Protein AF-M2P7F8-F1 (afdb_monomer_lite)

pLDDT: mean 78.41, std 10.74, range [40.22, 91.38]

Sequence (79 aa):
VFMQENEQEFEVIALMAKDFLAIPGASVAVERLFSGSRHACADTRCSMKAATITELMCAREWIREGLLVVAGLPPIHRV

Foldseek 3Di:
DVLVVCCVVCVPVSVVCCVVVVDDPDCVVVVVLVVVCCVVPDPPPDPDDPVRSVVVSVVVVCLVVVVDDDPPDDRDDDD

Organism: Ceriporiopsis subvermispora (strain B) (NCBI:txid914234)

Radius of gyration: 17.98 Å; chains: 1; bounding box: 36×27×43 Å

Secondary structure (DSSP, 8-state):
-HHHHTTTT-HHHHHHHHHHHHS-SSTHHHHHHHHHTHHHHSTTT----HHHHHHHHHHHHHHHTT-S--TTPPP----

Structure (mmCIF, N/CA/C/O backbone)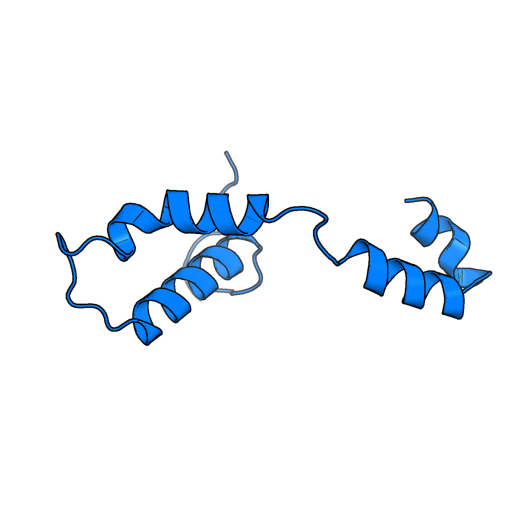:
data_AF-M2P7F8-F1
#
_entry.id   AF-M2P7F8-F1
#
loop_
_atom_site.group_PDB
_atom_site.id
_atom_site.type_symbol
_atom_site.label_atom_id
_atom_site.label_alt_id
_atom_site.label_comp_id
_atom_site.label_asym_id
_atom_site.label_entity_id
_atom_site.label_seq_id
_atom_site.pdbx_PDB_ins_code
_atom_site.Cartn_x
_atom_site.Cartn_y
_atom_site.Cartn_z
_atom_site.occupancy
_atom_site.B_iso_or_equiv
_atom_site.auth_seq_id
_atom_site.auth_comp_id
_atom_site.auth_asym_id
_atom_site.auth_atom_id
_atom_site.pdbx_PDB_model_num
ATOM 1 N N . VAL A 1 1 ? -15.740 -2.432 11.122 1.00 64.06 1 VAL A N 1
ATOM 2 C CA . VAL A 1 1 ? -17.130 -2.547 11.615 1.00 64.06 1 VAL A CA 1
ATOM 3 C C . VAL A 1 1 ? -17.295 -1.796 12.930 1.00 64.06 1 VAL A C 1
ATOM 5 O O . VAL A 1 1 ? -17.774 -0.682 12.859 1.00 64.06 1 VAL A O 1
ATOM 8 N N . PHE A 1 2 ? -16.751 -2.261 14.063 1.00 72.06 2 PHE A N 1
ATOM 9 C CA . PHE A 1 2 ? -16.899 -1.566 15.361 1.00 72.06 2 PHE A CA 1
ATOM 10 C C . PHE A 1 2 ? -16.534 -0.063 15.351 1.00 72.06 2 PHE A C 1
ATOM 12 O O . PHE A 1 2 ? -17.308 0.771 15.810 1.00 72.06 2 PHE A O 1
ATOM 19 N N . MET A 1 3 ? -15.384 0.308 14.768 1.00 68.00 3 MET A N 1
ATOM 20 C CA . MET A 1 3 ? -14.962 1.718 14.664 1.00 68.00 3 MET A CA 1
ATOM 21 C C . MET A 1 3 ? -15.806 2.546 13.677 1.00 68.00 3 MET A C 1
ATOM 23 O O . MET A 1 3 ? -15.822 3.763 13.783 1.00 68.00 3 MET A O 1
ATOM 27 N N . GLN A 1 4 ? -16.501 1.909 12.726 1.00 70.19 4 GLN A N 1
ATOM 28 C CA . GLN A 1 4 ? -17.429 2.604 11.818 1.00 70.19 4 GLN A CA 1
ATOM 29 C C . GLN A 1 4 ? -18.769 2.891 12.498 1.00 70.19 4 GLN A C 1
ATOM 31 O O . GLN A 1 4 ? -19.390 3.906 12.216 1.00 70.19 4 GLN A O 1
ATOM 36 N N . GLU A 1 5 ? -19.211 2.011 13.394 1.00 79.19 5 GLU A N 1
ATOM 37 C CA . GLU A 1 5 ? -20.487 2.158 14.103 1.00 79.19 5 GLU A CA 1
ATOM 38 C C . GLU A 1 5 ? -20.434 3.257 15.174 1.00 79.19 5 GLU A C 1
ATOM 40 O O . GLU A 1 5 ? -21.452 3.876 15.459 1.00 79.19 5 GLU A O 1
ATOM 45 N N . ASN A 1 6 ? -19.247 3.541 15.723 1.00 78.06 6 ASN A N 1
ATOM 46 C CA . ASN A 1 6 ? -19.048 4.506 16.813 1.00 78.06 6 ASN A CA 1
ATOM 47 C C . ASN A 1 6 ? -18.298 5.780 16.372 1.00 78.06 6 ASN A C 1
ATOM 49 O O . ASN A 1 6 ? -17.837 6.558 17.206 1.00 78.06 6 ASN A O 1
ATOM 53 N N . GLU A 1 7 ? -18.164 6.005 15.061 1.00 78.69 7 GLU A N 1
ATOM 54 C CA . GLU A 1 7 ? -17.398 7.130 14.506 1.00 78.69 7 GLU A CA 1
ATOM 55 C C . GLU A 1 7 ? -17.982 8.497 14.899 1.00 78.69 7 GLU A C 1
ATOM 57 O O . GLU A 1 7 ? -17.231 9.436 15.141 1.00 78.69 7 GLU A O 1
ATOM 62 N N . GLN A 1 8 ? -19.310 8.599 15.021 1.00 79.88 8 GLN A N 1
ATOM 63 C CA . GLN A 1 8 ? -19.980 9.854 15.384 1.00 79.88 8 GLN A CA 1
ATOM 64 C C . GLN A 1 8 ? -19.791 10.243 16.855 1.00 79.88 8 GLN A C 1
ATOM 66 O O . GLN A 1 8 ? -19.846 11.425 17.182 1.00 79.88 8 GLN A O 1
ATOM 71 N N . GLU A 1 9 ? -19.574 9.267 17.738 1.00 86.44 9 GLU A N 1
ATOM 72 C CA . GLU A 1 9 ? -19.405 9.507 19.175 1.00 86.44 9 GLU A CA 1
ATOM 73 C C . GLU A 1 9 ? -17.938 9.799 19.530 1.00 86.44 9 GLU A C 1
ATOM 75 O O . GLU A 1 9 ? -17.654 10.560 20.455 1.00 86.44 9 GLU A O 1
ATOM 80 N N . PHE A 1 10 ? -16.995 9.254 18.752 1.00 83.69 10 PHE A N 1
ATOM 81 C CA . PHE A 1 10 ? -15.560 9.365 19.016 1.00 83.69 10 PHE A CA 1
ATOM 82 C C . PHE A 1 10 ? -14.746 9.695 17.761 1.00 83.69 10 PHE A C 1
ATOM 84 O O . PHE A 1 10 ? -13.807 8.976 17.423 1.00 83.69 10 PHE A O 1
ATOM 91 N N . GLU A 1 11 ? -15.064 10.803 17.093 1.00 86.06 11 GLU A N 1
ATOM 92 C CA . GLU A 1 11 ? -14.446 11.212 15.820 1.00 86.06 11 GLU A CA 1
ATOM 93 C C . GLU A 1 11 ? -12.904 11.176 15.856 1.00 86.06 11 GLU A C 1
ATOM 95 O O . GLU A 1 11 ? -12.265 10.550 15.012 1.00 86.06 11 GLU A O 1
ATOM 100 N N . VAL A 1 12 ? -12.285 11.766 16.886 1.00 88.50 12 VAL A N 1
ATOM 101 C CA . VAL A 1 12 ? -10.815 11.828 17.007 1.00 88.50 12 VAL A CA 1
ATOM 102 C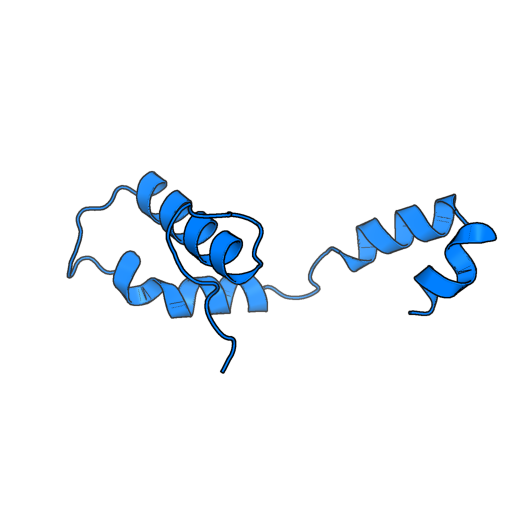 C . VAL A 1 12 ? -10.196 10.438 17.194 1.00 88.50 12 VAL A C 1
ATOM 104 O O . VAL A 1 12 ? -9.184 10.116 16.574 1.00 88.50 12 VAL A O 1
ATOM 107 N N . ILE A 1 13 ? -10.806 9.588 18.024 1.00 88.81 13 ILE A N 1
ATOM 108 C CA . ILE A 1 13 ? -10.302 8.230 18.283 1.00 88.81 13 ILE A CA 1
ATOM 109 C C . ILE A 1 13 ? -10.520 7.348 17.054 1.00 88.81 13 ILE A C 1
ATOM 111 O O . ILE A 1 13 ? -9.654 6.541 16.719 1.00 88.81 13 ILE A O 1
ATOM 115 N N . AL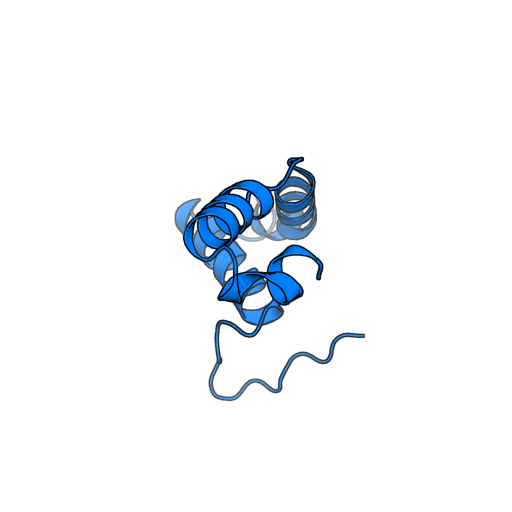A A 1 14 ? -11.644 7.518 16.359 1.00 86.69 14 ALA A N 1
ATOM 116 C CA . ALA A 1 14 ? -11.949 6.802 15.131 1.00 86.69 14 ALA A CA 1
ATOM 117 C C . ALA A 1 14 ? -10.939 7.138 14.024 1.00 86.69 14 ALA A C 1
ATOM 119 O O . ALA A 1 14 ? -10.477 6.226 13.338 1.00 86.69 14 ALA A O 1
ATOM 120 N N . LEU A 1 15 ? -10.534 8.407 13.894 1.00 87.81 15 LEU A N 1
ATOM 121 C CA . LEU A 1 15 ? -9.467 8.822 12.977 1.00 87.81 15 LEU A CA 1
ATOM 122 C C . LEU A 1 15 ? -8.130 8.160 13.329 1.00 87.81 15 LEU A C 1
ATOM 124 O O . LEU A 1 15 ? -7.534 7.504 12.477 1.00 87.81 15 LEU A O 1
ATOM 128 N N . MET A 1 16 ? -7.709 8.221 14.596 1.00 91.38 16 MET A N 1
ATOM 129 C CA . MET A 1 16 ? -6.473 7.559 15.033 1.00 91.38 16 MET A CA 1
ATOM 130 C C . MET A 1 16 ? -6.522 6.045 14.788 1.00 91.38 16 MET A C 1
ATOM 132 O O . MET A 1 16 ? -5.567 5.458 14.285 1.00 91.38 16 MET A O 1
ATOM 136 N N . ALA A 1 17 ? -7.642 5.396 15.106 1.00 89.88 17 ALA A N 1
ATOM 137 C CA . ALA A 1 17 ? -7.815 3.966 14.886 1.00 89.88 17 ALA A CA 1
ATOM 138 C C . ALA A 1 17 ? -7.729 3.598 13.399 1.00 89.88 17 ALA A C 1
ATOM 140 O O . ALA A 1 17 ? -7.137 2.569 13.074 1.00 89.88 17 ALA A O 1
ATOM 141 N N . LYS A 1 18 ? -8.276 4.424 12.497 1.00 87.62 18 LYS A N 1
ATOM 142 C CA . LYS A 1 18 ? -8.139 4.229 11.046 1.00 87.62 18 LYS A CA 1
ATOM 143 C C . LYS A 1 18 ? -6.675 4.292 10.619 1.00 87.62 18 LYS A C 1
ATOM 145 O O . LYS A 1 18 ? -6.240 3.394 9.902 1.00 87.62 18 LYS A O 1
ATOM 150 N N . ASP A 1 19 ? -5.916 5.264 11.115 1.00 90.00 19 ASP A N 1
ATOM 151 C CA . ASP A 1 19 ? -4.491 5.391 10.797 1.00 90.00 19 ASP A CA 1
ATOM 152 C C . ASP A 1 19 ? -3.682 4.182 11.289 1.00 90.00 19 ASP A C 1
ATOM 154 O O . ASP A 1 19 ? -2.900 3.607 10.532 1.00 90.00 19 ASP A O 1
ATOM 158 N N . PHE A 1 20 ? -3.903 3.734 12.530 1.00 88.62 20 PHE A N 1
ATOM 159 C CA . PHE A 1 20 ? -3.186 2.581 13.087 1.00 88.62 20 PHE A CA 1
ATOM 160 C C . PHE A 1 20 ? -3.568 1.257 12.420 1.00 88.62 20 PHE A C 1
ATOM 162 O O . PHE A 1 20 ? -2.698 0.430 12.150 1.00 88.62 20 PHE A O 1
ATOM 169 N N . LEU A 1 21 ? -4.857 1.040 12.151 1.00 86.94 21 LEU A N 1
ATOM 170 C CA . LEU A 1 21 ? -5.351 -0.211 11.565 1.00 86.94 21 LEU A CA 1
ATOM 171 C C . LEU A 1 21 ? -5.107 -0.301 10.054 1.00 86.94 21 LEU A C 1
ATOM 173 O O . LEU A 1 21 ? -5.147 -1.401 9.503 1.00 86.94 21 LEU A O 1
ATOM 177 N N . ALA A 1 22 ? -4.842 0.822 9.383 1.00 87.56 22 ALA A N 1
ATOM 178 C CA . ALA A 1 22 ? -4.413 0.832 7.988 1.00 87.56 22 ALA A CA 1
ATOM 179 C C . ALA A 1 22 ? -2.987 0.284 7.808 1.00 87.56 22 ALA A C 1
ATOM 181 O O . ALA A 1 22 ? -2.636 -0.150 6.709 1.00 87.56 22 ALA A O 1
ATOM 182 N N . ILE A 1 23 ? -2.168 0.273 8.867 1.00 87.31 23 ILE A N 1
ATOM 183 C CA . ILE A 1 23 ? -0.816 -0.283 8.820 1.00 87.31 23 ILE A CA 1
ATOM 184 C C . ILE A 1 23 ? -0.925 -1.814 8.755 1.00 87.31 23 ILE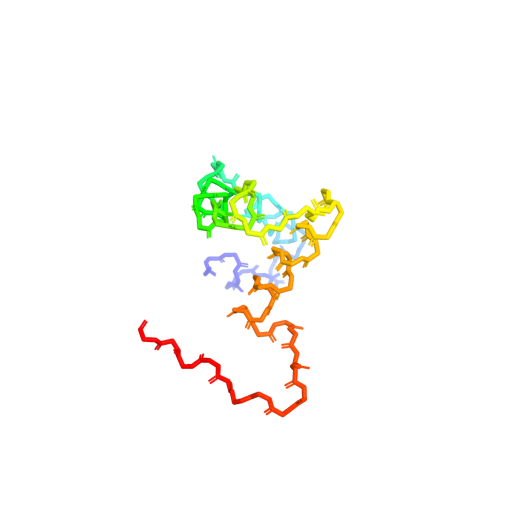 A C 1
ATOM 186 O O . ILE A 1 23 ? -1.422 -2.443 9.693 1.00 87.31 23 ILE A O 1
ATOM 190 N N . PRO A 1 24 ? -0.447 -2.459 7.679 1.00 84.06 24 PRO A N 1
ATOM 191 C CA . PRO A 1 24 ? -0.472 -3.909 7.596 1.00 84.06 24 PRO A CA 1
ATOM 192 C C . PRO A 1 24 ? 0.450 -4.505 8.667 1.00 84.06 24 PRO A C 1
ATOM 194 O O . PRO A 1 24 ? 1.641 -4.209 8.712 1.00 84.06 24 PRO A O 1
ATOM 197 N N . GLY A 1 25 ? -0.083 -5.399 9.504 1.00 85.69 25 GLY A N 1
ATOM 198 C CA . GLY A 1 25 ? 0.688 -6.070 10.561 1.00 85.69 25 GLY A CA 1
ATOM 199 C C . GLY A 1 25 ? 1.745 -7.067 10.059 1.00 85.69 25 GLY A C 1
ATOM 200 O O . GLY A 1 25 ? 2.476 -7.634 10.865 1.00 85.69 25 GLY A O 1
ATOM 201 N N . ALA A 1 26 ? 1.822 -7.311 8.746 1.00 85.62 26 ALA A N 1
ATOM 202 C CA . ALA A 1 26 ? 2.805 -8.194 8.130 1.00 85.62 26 ALA A CA 1
ATOM 203 C C . ALA A 1 26 ? 3.128 -7.774 6.686 1.00 85.62 26 ALA A C 1
ATOM 205 O O . ALA A 1 26 ? 2.296 -7.197 5.984 1.00 85.62 26 ALA A O 1
ATOM 206 N N . SER A 1 27 ? 4.312 -8.158 6.201 1.00 82.44 27 SER A N 1
ATOM 207 C CA . SER A 1 27 ? 4.788 -7.913 4.829 1.00 82.44 27 SER A CA 1
ATOM 208 C C . SER A 1 27 ? 4.103 -8.759 3.748 1.00 82.44 27 SER A C 1
ATOM 210 O O . SER A 1 27 ? 4.444 -8.637 2.573 1.00 82.44 27 SER A O 1
ATOM 212 N N . VAL A 1 28 ? 3.109 -9.580 4.106 1.00 81.69 28 VAL A N 1
ATOM 213 C CA . VAL A 1 28 ? 2.481 -10.577 3.219 1.00 81.69 28 VAL A CA 1
ATOM 214 C C . VAL A 1 28 ? 1.938 -9.958 1.928 1.00 81.69 28 VAL A C 1
ATOM 216 O O . VAL A 1 28 ? 2.021 -10.571 0.863 1.00 81.69 28 VAL A O 1
ATOM 219 N N . ALA A 1 29 ? 1.398 -8.738 1.989 1.00 79.44 29 ALA A N 1
ATOM 220 C CA . ALA A 1 29 ? 0.912 -8.030 0.804 1.00 79.44 29 ALA A CA 1
ATOM 221 C C . ALA A 1 29 ? 2.045 -7.734 -0.195 1.00 79.44 29 ALA A C 1
ATOM 223 O O . ALA A 1 29 ? 1.906 -7.978 -1.395 1.00 79.44 29 ALA A O 1
ATOM 224 N N . VAL A 1 30 ? 3.190 -7.278 0.314 1.00 81.69 30 VAL A N 1
ATOM 225 C CA . VAL A 1 30 ? 4.383 -6.953 -0.475 1.00 81.69 30 VAL A CA 1
ATOM 226 C C . VAL A 1 30 ? 5.025 -8.229 -1.026 1.00 81.69 30 VAL A C 1
ATOM 228 O O . VAL A 1 30 ? 5.377 -8.290 -2.203 1.00 81.69 30 VAL A O 1
ATOM 231 N N . GLU A 1 31 ? 5.096 -9.291 -0.225 1.00 83.94 31 GLU A N 1
ATOM 232 C CA . GLU A 1 31 ? 5.621 -10.596 -0.648 1.00 83.94 31 GLU A CA 1
ATOM 233 C C . GLU A 1 31 ? 4.777 -11.227 -1.762 1.00 83.94 31 GLU A C 1
ATOM 235 O O . GLU A 1 31 ? 5.318 -11.737 -2.746 1.00 83.94 31 GLU A O 1
ATOM 240 N N . ARG A 1 32 ? 3.444 -11.145 -1.665 1.00 84.69 32 ARG A N 1
ATOM 241 C CA . ARG A 1 32 ? 2.534 -11.578 -2.740 1.00 84.69 32 ARG A CA 1
ATOM 242 C C . ARG A 1 32 ? 2.737 -10.763 -4.014 1.00 84.69 32 ARG A C 1
ATOM 244 O O . ARG A 1 32 ? 2.764 -11.332 -5.108 1.00 84.69 32 ARG A O 1
ATOM 251 N N . LEU A 1 33 ? 2.900 -9.449 -3.874 1.00 84.38 33 LEU A N 1
ATOM 252 C CA . LEU A 1 33 ? 3.144 -8.533 -4.985 1.00 84.38 33 LEU A CA 1
ATOM 253 C C . LEU A 1 33 ? 4.456 -8.865 -5.716 1.00 84.38 33 LEU A C 1
ATOM 255 O O . LEU A 1 33 ? 4.433 -8.940 -6.950 1.00 84.38 33 LEU A O 1
ATOM 259 N N . PHE A 1 34 ? 5.537 -9.161 -4.984 1.00 81.25 34 PHE A N 1
ATOM 260 C CA . PHE A 1 34 ? 6.822 -9.592 -5.551 1.00 81.25 34 PHE A CA 1
ATOM 261 C C . PHE A 1 34 ? 6.803 -11.014 -6.119 1.00 81.25 34 PHE A C 1
ATOM 263 O O . PHE A 1 34 ? 7.395 -11.277 -7.166 1.00 81.25 34 PHE A O 1
ATOM 270 N N . SER A 1 35 ? 6.091 -11.940 -5.476 1.00 83.69 35 SER A N 1
ATOM 271 C CA . SER A 1 35 ? 5.926 -13.304 -5.990 1.00 83.69 35 SER A CA 1
ATOM 272 C C . SER A 1 35 ? 5.245 -13.297 -7.365 1.00 83.69 35 SER A C 1
ATOM 274 O O . SER A 1 35 ? 5.731 -13.916 -8.315 1.00 83.69 35 SER A O 1
ATOM 276 N N . GLY A 1 36 ? 4.175 -12.506 -7.513 1.00 79.94 36 GLY A N 1
ATOM 277 C CA . GLY A 1 36 ? 3.450 -12.352 -8.777 1.00 79.94 36 GLY A CA 1
ATOM 278 C C . GLY A 1 36 ? 4.171 -11.508 -9.836 1.00 79.94 36 GLY A C 1
ATOM 279 O O . GLY A 1 36 ? 3.774 -11.528 -10.999 1.00 79.94 36 GLY A O 1
ATOM 280 N N . SER A 1 37 ? 5.218 -10.756 -9.479 1.00 77.62 37 SER A N 1
ATOM 281 C CA . SER A 1 37 ? 6.001 -9.951 -10.430 1.00 77.62 37 SER A CA 1
ATOM 282 C C . SER A 1 37 ? 7.283 -10.617 -10.908 1.00 77.62 37 SER A C 1
ATOM 284 O O . SER A 1 37 ? 8.024 -9.999 -11.672 1.00 77.62 37 SER A O 1
ATOM 286 N N . ARG A 1 38 ? 7.530 -11.884 -10.551 1.00 78.06 38 ARG A N 1
ATOM 287 C CA . ARG A 1 38 ? 8.731 -12.623 -10.969 1.00 78.06 38 ARG A CA 1
ATOM 288 C C . ARG A 1 38 ? 9.023 -12.488 -12.465 1.00 78.06 38 ARG A C 1
ATOM 290 O O . ARG A 1 38 ? 10.171 -12.297 -12.822 1.00 78.06 38 ARG A O 1
ATOM 297 N N . HIS A 1 39 ? 8.016 -12.543 -13.334 1.00 76.44 39 HIS A N 1
ATOM 298 C CA . HIS A 1 39 ? 8.216 -12.414 -14.784 1.00 76.44 39 HIS A CA 1
ATOM 299 C C . HIS A 1 39 ? 8.536 -10.989 -15.257 1.00 76.44 39 HIS A C 1
ATOM 301 O O . HIS A 1 39 ? 9.187 -10.839 -16.284 1.00 76.44 39 HIS A O 1
ATOM 307 N N . ALA A 1 40 ? 8.096 -9.965 -14.523 1.00 73.69 40 ALA A N 1
ATOM 308 C CA . ALA A 1 40 ? 8.428 -8.567 -14.801 1.00 73.69 40 ALA A CA 1
ATOM 309 C C . ALA A 1 40 ? 9.821 -8.194 -14.269 1.00 73.69 40 ALA A C 1
ATOM 311 O O . ALA A 1 40 ? 10.502 -7.370 -14.870 1.00 73.69 40 ALA A O 1
ATOM 312 N N . CYS A 1 41 ? 10.244 -8.816 -13.163 1.00 70.50 41 CYS A N 1
ATOM 313 C CA . CYS A 1 41 ? 11.562 -8.618 -12.559 1.00 70.50 41 CYS A CA 1
ATOM 314 C C . CYS A 1 41 ? 12.638 -9.573 -13.106 1.00 70.50 41 CYS A C 1
ATOM 316 O O . CYS A 1 41 ? 13.821 -9.352 -12.867 1.00 70.50 41 CYS A O 1
ATOM 318 N N . ALA A 1 42 ? 12.253 -10.654 -13.789 1.00 69.19 42 ALA A N 1
ATOM 319 C CA . ALA A 1 42 ? 13.195 -11.599 -14.374 1.00 69.19 42 ALA A CA 1
ATOM 320 C C . ALA A 1 42 ? 13.761 -11.064 -15.692 1.00 69.19 42 ALA A C 1
ATOM 322 O O . ALA A 1 42 ? 13.025 -10.672 -16.595 1.00 69.19 42 ALA A O 1
ATOM 323 N N . ASP A 1 43 ? 15.075 -11.200 -15.839 1.00 62.28 43 ASP A N 1
ATOM 324 C CA . ASP A 1 43 ? 15.889 -10.757 -16.982 1.00 62.28 43 ASP A CA 1
ATOM 325 C C . ASP A 1 43 ? 15.536 -11.442 -18.326 1.00 62.28 43 ASP A C 1
ATOM 327 O O . ASP A 1 43 ? 16.063 -11.137 -19.387 1.00 62.28 43 ASP A O 1
ATOM 331 N N . THR A 1 44 ? 14.601 -12.395 -18.311 1.00 61.72 44 THR A N 1
ATOM 332 C CA . THR A 1 44 ? 14.300 -13.270 -19.457 1.00 61.72 44 THR A CA 1
ATOM 333 C C . THR 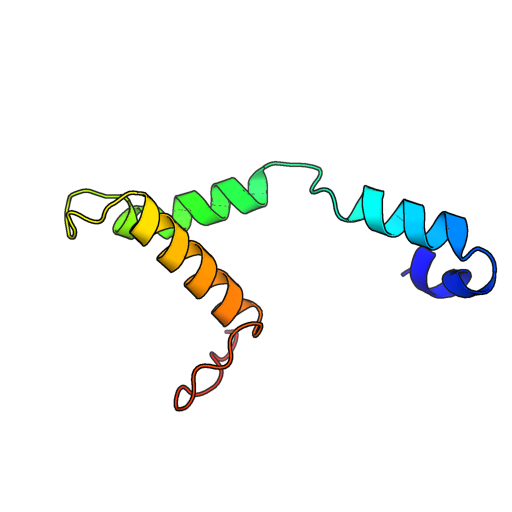A 1 44 ? 13.440 -12.628 -20.548 1.00 61.72 44 THR A C 1
ATOM 335 O O . THR A 1 44 ? 13.282 -13.221 -21.619 1.00 61.72 44 THR A O 1
ATOM 338 N N . ARG A 1 45 ? 12.848 -11.449 -20.311 1.00 59.47 45 ARG A N 1
ATOM 339 C CA . ARG A 1 45 ? 11.925 -10.811 -21.273 1.00 59.47 45 ARG A CA 1
ATOM 340 C C . ARG A 1 45 ? 12.092 -9.303 -21.446 1.00 59.47 45 ARG A C 1
ATOM 342 O O . ARG A 1 45 ? 11.574 -8.794 -22.435 1.00 59.47 45 ARG A O 1
ATOM 349 N N . CYS A 1 46 ? 12.761 -8.579 -20.545 1.00 58.34 46 CYS A N 1
ATOM 350 C CA . CYS A 1 46 ? 12.782 -7.117 -20.584 1.00 58.34 46 CYS A CA 1
ATOM 351 C C . CYS A 1 46 ? 13.984 -6.530 -19.824 1.00 58.34 46 CYS A C 1
ATOM 353 O O . CYS A 1 46 ? 14.055 -6.655 -18.607 1.00 58.34 46 CYS A O 1
ATOM 355 N N . SER A 1 47 ? 14.838 -5.760 -20.509 1.00 66.44 47 SER A N 1
ATOM 356 C CA . SER A 1 47 ? 15.769 -4.805 -19.879 1.00 66.44 47 SER A CA 1
ATOM 357 C C . SER A 1 47 ? 14.996 -3.584 -19.344 1.00 66.44 47 SER A C 1
ATOM 359 O O . SER A 1 47 ? 15.257 -2.437 -19.721 1.00 66.44 47 SER A O 1
ATOM 361 N N . MET A 1 48 ? 13.976 -3.820 -18.518 1.00 75.50 48 MET A N 1
ATOM 362 C CA . MET A 1 48 ? 13.205 -2.752 -17.888 1.00 75.50 48 MET A CA 1
ATOM 363 C C . MET A 1 48 ? 14.027 -2.128 -16.764 1.00 75.50 48 MET A C 1
ATOM 365 O O . MET A 1 48 ? 14.607 -2.815 -15.926 1.00 75.50 48 MET A O 1
ATOM 369 N N . LYS A 1 49 ? 14.056 -0.795 -16.731 1.00 83.50 49 LYS A N 1
ATOM 370 C CA . LYS A 1 49 ? 14.646 -0.061 -15.611 1.00 83.50 49 LYS A CA 1
ATOM 371 C C . LYS A 1 49 ? 13.811 -0.315 -14.357 1.00 83.50 49 LYS A C 1
ATOM 373 O O . LYS A 1 49 ? 12.594 -0.462 -14.448 1.00 83.50 49 LYS A O 1
ATOM 378 N N . ALA A 1 50 ? 14.447 -0.272 -13.187 1.00 82.75 50 ALA A N 1
ATOM 379 C CA . ALA A 1 50 ? 13.762 -0.424 -11.902 1.00 82.75 50 ALA A CA 1
ATOM 380 C C . ALA A 1 50 ? 12.543 0.511 -11.768 1.00 82.75 50 ALA A C 1
ATOM 382 O O . ALA A 1 50 ? 11.493 0.083 -11.305 1.00 82.75 50 ALA A O 1
ATOM 383 N N . ALA A 1 51 ? 12.649 1.750 -12.262 1.00 86.19 51 ALA A N 1
ATOM 384 C CA . ALA A 1 51 ? 11.538 2.702 -12.293 1.00 86.19 51 ALA A CA 1
ATOM 385 C C . ALA A 1 51 ? 10.318 2.174 -13.075 1.00 86.19 51 ALA A C 1
ATOM 387 O O . ALA A 1 51 ? 9.202 2.212 -12.570 1.00 86.19 51 ALA A O 1
ATOM 388 N N . THR A 1 52 ? 10.535 1.608 -14.266 1.00 87.00 52 THR A N 1
ATOM 389 C CA . THR A 1 52 ? 9.469 1.050 -15.114 1.00 87.00 52 THR A CA 1
ATOM 390 C C . THR A 1 52 ? 8.807 -0.168 -14.471 1.00 87.00 52 THR A C 1
ATOM 392 O O . THR A 1 52 ? 7.596 -0.339 -14.573 1.00 87.00 52 THR A O 1
ATOM 395 N N . ILE A 1 53 ? 9.585 -1.004 -13.775 1.00 85.25 53 ILE A N 1
ATOM 396 C CA . ILE A 1 53 ? 9.046 -2.146 -13.024 1.00 85.25 53 ILE A CA 1
ATOM 397 C C . ILE A 1 53 ? 8.120 -1.646 -11.911 1.00 85.25 53 ILE A C 1
ATOM 399 O O . ILE A 1 53 ? 7.007 -2.151 -11.775 1.00 85.25 53 ILE A O 1
ATOM 403 N N . THR A 1 54 ? 8.540 -0.629 -11.156 1.00 87.06 54 THR A N 1
ATOM 404 C CA . THR A 1 54 ? 7.717 -0.023 -10.101 1.00 87.06 54 THR A CA 1
ATOM 405 C C . THR A 1 54 ? 6.409 0.536 -10.658 1.00 87.06 54 THR A C 1
ATOM 407 O O . THR A 1 54 ? 5.341 0.210 -10.142 1.00 87.06 54 THR A O 1
ATOM 410 N N . GLU A 1 55 ? 6.467 1.319 -11.738 1.00 88.81 55 GLU A N 1
ATOM 411 C CA . GLU A 1 55 ? 5.276 1.885 -12.387 1.00 88.81 55 GLU A CA 1
ATOM 412 C C . GLU A 1 55 ? 4.315 0.797 -12.873 1.00 88.81 55 GLU A C 1
ATOM 414 O O . GLU A 1 55 ? 3.114 0.868 -12.610 1.00 88.81 55 GLU A O 1
ATOM 419 N N . LEU A 1 56 ? 4.840 -0.248 -13.519 1.00 87.75 56 LEU A N 1
ATOM 420 C CA . LEU A 1 56 ? 4.050 -1.386 -13.986 1.00 87.75 56 LEU A CA 1
ATOM 421 C C . LEU A 1 56 ? 3.357 -2.112 -12.827 1.00 87.75 56 LEU A C 1
ATOM 423 O O . LEU A 1 56 ? 2.190 -2.494 -12.936 1.00 87.75 56 LEU A O 1
ATOM 427 N N . MET A 1 57 ? 4.065 -2.313 -11.715 1.00 87.19 57 MET A N 1
ATOM 428 C CA . MET A 1 57 ? 3.520 -2.989 -10.541 1.00 87.19 57 MET A CA 1
ATOM 429 C C . MET A 1 57 ? 2.432 -2.157 -9.854 1.00 87.19 57 MET A C 1
ATOM 431 O O . MET A 1 57 ? 1.386 -2.717 -9.517 1.00 87.19 57 MET A O 1
ATOM 435 N N . CYS A 1 58 ? 2.626 -0.842 -9.723 1.00 88.12 58 CYS A N 1
ATOM 436 C CA . CYS A 1 58 ? 1.605 0.078 -9.216 1.00 88.12 58 CYS A CA 1
ATOM 437 C C . CYS A 1 58 ? 0.375 0.113 -10.129 1.00 88.12 58 CYS A C 1
ATOM 439 O O . CYS A 1 58 ? -0.742 -0.068 -9.654 1.00 88.12 58 CYS A O 1
ATOM 441 N N . ALA A 1 59 ? 0.570 0.266 -11.442 1.00 88.19 59 ALA A N 1
ATOM 442 C CA . ALA A 1 59 ? -0.527 0.307 -12.405 1.00 88.19 59 ALA A CA 1
ATOM 443 C C . ALA A 1 59 ? -1.353 -0.986 -12.386 1.00 88.19 59 ALA A C 1
ATOM 445 O O . ALA A 1 59 ? -2.582 -0.933 -12.368 1.00 88.19 59 ALA A O 1
ATOM 446 N N . ARG A 1 60 ? -0.696 -2.152 -12.325 1.00 86.12 60 ARG A N 1
ATOM 447 C CA . ARG A 1 60 ? -1.376 -3.452 -12.220 1.00 86.12 60 ARG A CA 1
ATOM 448 C C . ARG A 1 60 ? -2.266 -3.531 -10.979 1.00 86.12 60 ARG A C 1
ATOM 450 O O . ARG A 1 60 ? -3.393 -4.011 -11.065 1.00 86.12 60 ARG A O 1
ATOM 457 N N . GLU A 1 61 ? -1.750 -3.090 -9.837 1.00 86.69 61 GLU A N 1
ATOM 458 C CA . GLU A 1 61 ? -2.473 -3.115 -8.567 1.00 86.69 61 GLU A CA 1
ATOM 459 C C . GLU A 1 61 ? -3.640 -2.120 -8.566 1.00 86.69 61 GLU A C 1
ATOM 461 O O . GLU A 1 61 ? -4.761 -2.478 -8.218 1.00 86.69 61 GLU A O 1
ATOM 466 N N . TRP A 1 62 ? -3.426 -0.901 -9.060 1.00 87.31 62 TRP A N 1
ATOM 467 C CA . TRP A 1 62 ? -4.484 0.101 -9.173 1.00 87.31 62 TRP A CA 1
ATOM 468 C C . TRP A 1 62 ? -5.600 -0.307 -10.132 1.00 87.31 62 TRP A C 1
ATOM 470 O O . TRP A 1 62 ? -6.763 -0.043 -9.846 1.00 87.31 62 TRP A O 1
ATOM 480 N N . ILE A 1 63 ? -5.284 -0.980 -11.241 1.00 86.75 63 ILE A N 1
ATOM 481 C CA . ILE A 1 63 ? -6.307 -1.544 -12.133 1.00 86.75 63 ILE A CA 1
ATOM 482 C C . ILE A 1 63 ? -7.100 -2.642 -11.407 1.00 86.75 63 ILE A C 1
ATOM 484 O O . ILE A 1 63 ? -8.321 -2.703 -11.544 1.00 86.75 63 ILE A O 1
ATOM 488 N N . ARG A 1 64 ? -6.440 -3.484 -10.598 1.00 83.50 64 ARG A N 1
ATOM 489 C CA . ARG A 1 64 ? -7.104 -4.543 -9.815 1.00 83.50 64 ARG A CA 1
ATOM 490 C C . ARG A 1 64 ? -8.061 -3.987 -8.757 1.00 83.50 64 ARG A C 1
ATOM 492 O O . ARG A 1 64 ? -9.143 -4.542 -8.561 1.00 83.50 64 ARG A O 1
ATOM 499 N N . GLU A 1 65 ? -7.668 -2.901 -8.102 1.00 84.44 65 GLU A N 1
ATOM 500 C CA . GLU A 1 65 ? -8.489 -2.206 -7.105 1.00 84.44 65 GLU A CA 1
ATOM 501 C C . GLU A 1 65 ? -9.499 -1.227 -7.733 1.00 84.44 65 GLU A C 1
ATOM 503 O O . GLU A 1 65 ? -10.308 -0.635 -7.024 1.00 84.44 65 GLU A O 1
ATOM 508 N N . GLY A 1 66 ? -9.490 -1.059 -9.062 1.00 83.31 66 GLY A N 1
ATOM 509 C CA . GLY A 1 66 ? -10.391 -0.145 -9.773 1.00 83.31 66 GLY A CA 1
ATOM 510 C C . 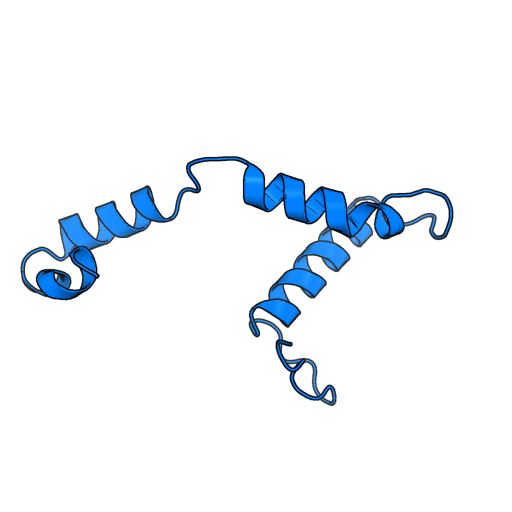GLY A 1 66 ? -10.065 1.341 -9.578 1.00 83.31 66 GLY A C 1
ATOM 511 O O . GLY A 1 66 ? -10.899 2.196 -9.860 1.00 83.31 66 GLY A O 1
ATOM 512 N N . LEU A 1 67 ? -8.857 1.656 -9.106 1.00 83.19 67 LEU A N 1
ATOM 513 C CA . LEU A 1 67 ? -8.357 3.017 -8.886 1.00 83.19 67 LEU A CA 1
ATOM 514 C C . LEU A 1 67 ? -7.893 3.694 -10.185 1.00 83.19 67 LEU A C 1
ATOM 516 O O . LEU A 1 67 ? -7.845 4.919 -10.261 1.00 83.19 67 LEU A O 1
ATOM 520 N N . LEU A 1 68 ? -7.565 2.905 -11.213 1.00 79.38 68 LEU A N 1
ATOM 521 C CA . LEU A 1 68 ? -7.289 3.390 -12.564 1.00 79.38 68 LEU A CA 1
ATOM 522 C C . LEU A 1 68 ? -8.405 2.967 -13.519 1.00 79.38 68 LEU A C 1
ATOM 524 O O . LEU A 1 68 ? -8.580 1.781 -13.799 1.00 79.38 68 LEU A O 1
ATOM 528 N N . VAL A 1 69 ? -9.111 3.947 -14.083 1.00 70.62 69 VAL A N 1
ATOM 529 C CA . VAL A 1 69 ? -10.039 3.724 -15.197 1.00 70.62 69 VAL A CA 1
ATOM 530 C C . VAL A 1 69 ? -9.255 3.832 -16.500 1.00 70.62 69 VAL A C 1
ATOM 532 O O . VAL A 1 69 ? -8.923 4.925 -16.957 1.00 70.62 69 VAL A O 1
ATOM 535 N N . VAL A 1 70 ? -8.945 2.688 -17.107 1.00 68.38 70 VAL A N 1
ATOM 536 C CA . VAL A 1 70 ? -8.349 2.648 -18.446 1.00 68.38 70 VAL A CA 1
ATOM 537 C C . VAL A 1 70 ? -9.479 2.767 -19.463 1.00 68.38 70 VAL A C 1
ATOM 539 O O . VAL A 1 70 ? -10.282 1.846 -19.620 1.00 68.38 70 VAL A O 1
ATOM 542 N N . ALA A 1 71 ? -9.568 3.913 -20.139 1.00 64.50 71 ALA A N 1
ATOM 543 C CA . ALA A 1 71 ? -10.570 4.140 -21.173 1.00 64.50 71 ALA A CA 1
ATOM 544 C C . ALA A 1 71 ? -10.491 3.036 -22.247 1.00 64.50 71 ALA A C 1
ATOM 546 O O . ALA A 1 71 ? -9.464 2.874 -22.903 1.00 64.50 71 ALA A O 1
ATOM 547 N N . GLY A 1 72 ? -11.575 2.271 -22.408 1.00 63.62 72 GLY A N 1
ATOM 548 C CA . GLY A 1 72 ? -11.694 1.225 -23.429 1.00 63.62 72 GLY A CA 1
ATOM 549 C C . GLY A 1 72 ? -11.378 -0.208 -22.984 1.00 63.62 72 GLY A C 1
ATOM 550 O O . GLY A 1 72 ? -11.519 -1.110 -23.807 1.00 63.62 72 GLY A O 1
ATOM 551 N N . LEU A 1 73 ? -11.007 -0.458 -21.720 1.00 62.00 73 LEU A N 1
ATOM 552 C CA . LEU A 1 73 ? -10.860 -1.822 -21.194 1.00 62.00 73 LEU A CA 1
ATOM 553 C C . LEU A 1 73 ? -12.107 -2.215 -20.376 1.00 62.00 73 LEU A C 1
ATOM 555 O O . LEU A 1 73 ? -12.484 -1.467 -19.471 1.00 62.00 73 LEU A O 1
ATOM 559 N N . PRO A 1 74 ? -12.765 -3.358 -20.657 1.00 61.81 74 PRO A N 1
ATOM 560 C CA . PRO A 1 74 ? -13.860 -3.824 -19.816 1.00 61.81 74 PRO A CA 1
ATOM 561 C C . PRO A 1 74 ? -13.345 -4.102 -18.392 1.00 61.81 74 PRO A C 1
ATOM 563 O O . PRO A 1 74 ? -12.203 -4.546 -18.236 1.00 61.81 74 PRO A O 1
ATOM 566 N N . PRO A 1 75 ? -14.160 -3.853 -17.349 1.00 61.53 75 PRO A N 1
ATOM 567 C CA . PRO A 1 75 ? -13.770 -4.134 -15.974 1.00 61.53 75 PRO A CA 1
ATOM 568 C C . PRO A 1 75 ? -13.364 -5.602 -15.849 1.00 61.53 75 PRO A C 1
ATOM 570 O O . PRO A 1 75 ? -14.083 -6.500 -16.291 1.00 61.53 75 PRO A O 1
ATOM 573 N N . ILE A 1 76 ? -12.183 -5.841 -15.277 1.00 65.50 76 ILE A N 1
ATOM 574 C CA . ILE A 1 76 ? -11.660 -7.191 -15.080 1.00 65.50 76 ILE A CA 1
ATOM 575 C C . ILE A 1 76 ? -12.603 -7.903 -14.105 1.00 65.50 76 ILE A C 1
ATOM 577 O O . ILE A 1 76 ? -12.653 -7.575 -12.920 1.00 65.50 76 ILE A O 1
ATOM 581 N N . HIS A 1 77 ? -13.386 -8.853 -14.619 1.00 55.22 77 HIS A N 1
ATOM 582 C CA . HIS A 1 77 ? -14.271 -9.686 -13.815 1.00 55.22 77 HIS A CA 1
ATOM 583 C C . HIS A 1 77 ? -13.424 -10.474 -12.807 1.00 55.22 77 HIS A C 1
ATOM 585 O O . HIS A 1 77 ? -12.569 -11.269 -13.199 1.00 55.22 77 HIS A O 1
ATOM 591 N N . ARG A 1 78 ? -13.658 -10.253 -11.507 1.00 53.06 78 ARG A N 1
ATOM 592 C CA . ARG A 1 78 ? -13.101 -11.092 -10.437 1.00 53.06 78 ARG A CA 1
ATOM 593 C C . ARG A 1 78 ? -13.700 -12.495 -10.587 1.00 53.06 78 ARG A C 1
ATOM 595 O O . ARG A 1 78 ? -14.892 -12.660 -10.352 1.00 53.06 78 ARG A O 1
ATOM 602 N N . VAL A 1 79 ? -12.913 -13.462 -11.062 1.00 40.22 79 VAL A N 1
ATOM 603 C CA . VAL A 1 79 ? -13.224 -14.898 -10.918 1.00 40.22 79 VAL A CA 1
ATOM 604 C C . VAL A 1 79 ? -12.819 -15.334 -9.519 1.00 40.22 79 VAL A C 1
ATOM 606 O O . VAL A 1 79 ? -11.729 -14.898 -9.081 1.00 40.22 79 VAL A O 1
#

InterPro domains:
  IPR008906 HAT, C-terminal dimerisation domain [PF05699] (2-63)
  IPR012337 Ribonuclease H-like superfamily [SSF53098] (6-64)